Protein AF-A0A383EWC7-F1 (afdb_monomer_lite)

Structure (mmCIF, N/CA/C/O backbone):
data_AF-A0A383EWC7-F1
#
_entry.id   AF-A0A383EWC7-F1
#
loop_
_atom_site.group_PDB
_atom_site.id
_atom_site.type_symbol
_atom_site.label_atom_id
_atom_site.label_alt_id
_atom_site.label_comp_id
_atom_site.label_asym_id
_atom_site.label_entity_id
_atom_site.label_seq_id
_atom_site.pdbx_PDB_ins_code
_atom_site.Cartn_x
_atom_site.Cartn_y
_atom_site.Cartn_z
_atom_site.occupancy
_atom_site.B_iso_or_equiv
_atom_site.auth_seq_id
_atom_site.auth_comp_id
_atom_site.auth_asym_id
_atom_site.auth_atom_id
_atom_site.pdbx_PDB_model_num
ATOM 1 N N . LYS A 1 1 ? 20.980 33.592 -21.591 1.00 42.06 1 LYS A N 1
ATOM 2 C CA . LYS A 1 1 ? 19.675 32.889 -21.582 1.00 42.06 1 LYS A CA 1
ATOM 3 C C . LYS A 1 1 ? 19.870 31.624 -20.776 1.00 42.06 1 LYS A C 1
ATOM 5 O O . LYS A 1 1 ? 20.529 30.709 -21.247 1.00 42.06 1 LYS A O 1
ATOM 10 N N . GLU A 1 2 ? 19.450 31.691 -19.523 1.00 44.06 2 GLU A N 1
ATOM 11 C CA . GLU A 1 2 ? 19.664 30.671 -18.504 1.00 44.06 2 GLU A CA 1
ATOM 12 C C . GLU A 1 2 ? 18.872 29.415 -18.867 1.00 44.06 2 GLU A C 1
ATOM 14 O O . GLU A 1 2 ? 17.696 29.482 -19.223 1.00 44.06 2 GLU A O 1
ATOM 19 N N . ASP A 1 3 ? 19.556 28.276 -18.866 1.00 44.53 3 ASP A N 1
ATOM 20 C CA . ASP A 1 3 ? 19.000 26.979 -19.234 1.00 44.53 3 ASP A CA 1
ATOM 21 C C . ASP A 1 3 ? 18.196 26.423 -18.051 1.00 44.53 3 ASP A C 1
ATOM 23 O O . ASP A 1 3 ? 18.622 25.505 -17.343 1.00 44.53 3 ASP A O 1
ATOM 27 N N . TYR A 1 4 ? 17.034 27.039 -17.804 1.00 45.56 4 TYR A N 1
ATOM 28 C CA . TYR A 1 4 ? 16.118 26.659 -16.729 1.00 45.56 4 TYR A CA 1
ATOM 29 C C . TYR A 1 4 ? 15.775 25.158 -16.800 1.00 45.56 4 TYR A C 1
ATOM 31 O O . TYR A 1 4 ? 15.689 24.488 -15.782 1.00 45.56 4 TYR A O 1
ATOM 39 N N . GLY A 1 5 ? 15.701 24.545 -17.984 1.00 47.44 5 GLY A N 1
ATOM 40 C CA . GLY A 1 5 ? 15.377 23.116 -18.101 1.00 47.44 5 GLY A CA 1
ATOM 41 C C . GLY A 1 5 ? 16.399 22.161 -17.464 1.00 47.44 5 GLY A C 1
ATOM 42 O O . GLY A 1 5 ? 16.034 21.048 -17.078 1.00 47.44 5 GLY A O 1
ATOM 43 N N . ARG A 1 6 ? 17.668 22.572 -17.344 1.00 42.44 6 ARG A N 1
ATOM 44 C CA . ARG A 1 6 ? 18.754 21.719 -16.836 1.00 42.44 6 ARG A CA 1
ATOM 45 C C . ARG A 1 6 ? 18.841 21.739 -15.309 1.00 42.44 6 ARG A C 1
ATOM 47 O O . ARG A 1 6 ? 18.996 20.685 -14.703 1.00 42.44 6 ARG A O 1
ATOM 54 N N . PHE A 1 7 ? 18.657 22.911 -14.701 1.00 40.09 7 PHE A N 1
ATOM 55 C CA . PHE A 1 7 ? 18.656 23.078 -13.243 1.00 40.09 7 PHE A CA 1
ATOM 56 C C . PHE A 1 7 ? 17.409 22.480 -12.585 1.00 40.09 7 PHE A C 1
ATOM 58 O O . PHE A 1 7 ? 17.534 21.779 -11.588 1.00 40.09 7 PHE A O 1
ATOM 65 N N . TRP A 1 8 ? 16.231 22.627 -13.202 1.00 37.50 8 TRP A N 1
ATOM 66 C CA . TRP A 1 8 ? 15.002 22.021 -12.680 1.00 37.50 8 TRP A CA 1
ATOM 67 C C . TRP A 1 8 ? 15.051 20.490 -12.715 1.00 37.50 8 TRP A C 1
ATOM 69 O O . TRP A 1 8 ? 14.611 19.847 -11.771 1.00 37.50 8 TRP A O 1
ATOM 79 N N . ARG A 1 9 ? 15.633 19.875 -13.758 1.00 44.56 9 ARG A N 1
ATOM 80 C CA . ARG A 1 9 ? 15.856 18.416 -13.756 1.00 44.56 9 ARG A CA 1
ATOM 81 C C . ARG A 1 9 ? 16.777 17.990 -12.624 1.00 44.56 9 ARG A C 1
ATOM 83 O O . ARG A 1 9 ? 16.523 16.957 -12.022 1.00 44.56 9 ARG A O 1
ATOM 90 N N . GLN A 1 10 ? 17.826 18.761 -12.349 1.00 42.12 10 GLN A N 1
ATOM 91 C CA . GLN A 1 10 ? 18.752 18.439 -11.273 1.00 42.12 10 GLN A CA 1
ATOM 92 C C . GLN A 1 10 ? 18.051 18.536 -9.910 1.00 42.12 10 GLN A C 1
ATOM 94 O O . GLN A 1 10 ? 18.091 17.553 -9.184 1.00 42.12 10 GLN A O 1
ATOM 99 N N . ASP A 1 11 ? 17.326 19.624 -9.625 1.00 43.34 11 ASP A N 1
ATOM 100 C CA . ASP A 1 11 ? 16.622 19.855 -8.348 1.00 43.34 11 ASP A CA 1
ATOM 101 C C . ASP A 1 11 ? 15.441 18.894 -8.102 1.00 43.34 11 ASP A C 1
ATOM 103 O O . ASP A 1 11 ? 15.177 18.490 -6.966 1.00 43.34 11 ASP A O 1
ATOM 107 N N . LEU A 1 12 ? 14.752 18.460 -9.163 1.00 45.25 12 LEU A N 1
ATOM 108 C CA . LEU A 1 12 ? 13.717 17.420 -9.073 1.00 45.25 12 LEU A CA 1
ATOM 109 C C . LEU A 1 12 ? 14.323 16.029 -8.809 1.00 45.25 12 LEU A C 1
ATOM 111 O O . LEU A 1 12 ? 13.687 15.201 -8.172 1.00 45.25 12 LEU A O 1
ATOM 115 N N . ILE A 1 13 ? 15.547 15.763 -9.278 1.00 47.12 13 ILE A N 1
ATOM 116 C CA . ILE A 1 13 ? 16.245 14.478 -9.086 1.00 47.12 13 ILE A CA 1
ATOM 117 C C . ILE A 1 13 ? 16.995 14.430 -7.740 1.00 47.12 13 ILE A C 1
ATOM 119 O O . ILE A 1 13 ? 17.172 13.348 -7.183 1.00 47.12 13 ILE A O 1
ATOM 123 N N . THR A 1 14 ? 17.454 15.570 -7.210 1.00 44.12 14 THR A N 1
ATOM 124 C CA . THR A 1 14 ? 18.235 15.651 -5.958 1.00 44.12 14 THR A CA 1
ATOM 125 C C . THR A 1 14 ? 17.409 15.954 -4.714 1.00 44.12 14 THR A C 1
ATOM 127 O O . THR A 1 14 ? 17.894 15.708 -3.607 1.00 44.12 14 THR A O 1
ATOM 130 N N . SER A 1 15 ? 16.180 16.461 -4.848 1.00 43.50 15 SER A N 1
ATOM 131 C CA . SER A 1 15 ? 15.289 16.602 -3.700 1.00 43.50 15 SER A CA 1
ATOM 132 C C . SER A 1 15 ? 14.725 15.237 -3.313 1.00 43.50 15 SER A C 1
ATOM 134 O O . SER A 1 15 ? 14.141 14.513 -4.114 1.00 43.50 15 SER A O 1
ATOM 136 N N . SER A 1 16 ? 14.816 14.913 -2.030 1.00 46.31 16 SER A N 1
ATOM 137 C CA . SER A 1 16 ? 14.090 13.824 -1.365 1.00 46.31 16 SER A CA 1
ATOM 138 C C . SER A 1 16 ? 12.555 13.897 -1.507 1.00 46.31 16 SER A C 1
ATOM 140 O O . SER A 1 16 ? 11.860 13.141 -0.840 1.00 46.31 16 SER A O 1
ATOM 142 N N . LEU A 1 17 ? 12.034 14.831 -2.316 1.00 42.72 17 LEU A N 1
ATOM 143 C CA . LEU A 1 17 ? 10.630 14.971 -2.692 1.00 42.72 17 LEU A CA 1
ATOM 144 C C . LEU A 1 17 ? 10.218 14.016 -3.824 1.00 42.72 17 LEU A C 1
ATOM 146 O O . LEU A 1 17 ? 9.035 13.736 -3.932 1.00 42.72 17 LEU A O 1
ATOM 150 N N . PHE A 1 18 ? 11.156 13.527 -4.648 1.00 44.22 18 PHE A N 1
ATOM 151 C CA . PHE A 1 18 ? 10.901 12.467 -5.629 1.00 44.22 18 PHE A CA 1
ATOM 152 C C . PHE A 1 18 ? 11.638 11.206 -5.197 1.00 44.22 18 PHE A C 1
ATOM 154 O O . PHE A 1 18 ? 12.800 10.986 -5.554 1.00 44.22 18 PHE A O 1
ATOM 161 N N . ALA A 1 19 ? 10.964 10.355 -4.430 1.00 56.09 19 ALA A N 1
ATOM 162 C CA . ALA A 1 19 ? 11.444 9.019 -4.121 1.00 56.09 19 ALA A CA 1
ATOM 163 C C . ALA A 1 19 ? 11.420 8.154 -5.399 1.00 56.09 19 ALA A C 1
ATOM 165 O O . ALA A 1 19 ? 10.607 7.272 -5.523 1.00 56.09 19 ALA A O 1
ATOM 166 N N . ILE A 1 20 ? 12.298 8.388 -6.384 1.00 74.62 20 ILE A N 1
ATOM 167 C CA . ILE A 1 20 ? 12.343 7.708 -7.700 1.00 74.62 20 ILE A CA 1
ATOM 168 C C . ILE A 1 20 ? 11.021 7.849 -8.504 1.00 74.62 20 ILE A C 1
ATOM 170 O O . ILE A 1 20 ? 10.018 7.237 -8.157 1.00 74.62 20 ILE A O 1
ATOM 174 N N . PRO A 1 21 ? 11.001 8.529 -9.671 1.00 84.81 21 PRO A N 1
ATOM 175 C CA . PRO A 1 21 ? 9.781 8.732 -10.473 1.00 84.81 21 PRO A CA 1
ATOM 176 C C . PRO A 1 21 ? 8.954 7.472 -10.778 1.00 84.81 21 PRO A C 1
ATOM 178 O O . PRO A 1 21 ? 7.7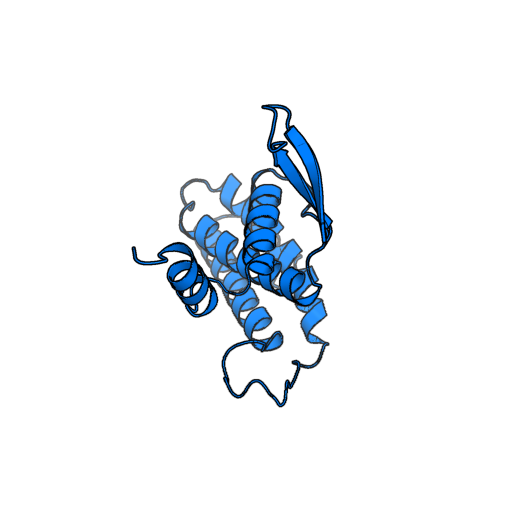40 7.548 -10.920 1.00 84.81 21 PRO A O 1
ATOM 181 N N . GLU A 1 22 ? 9.586 6.300 -10.880 1.00 86.56 22 GLU A N 1
ATOM 182 C CA . GLU A 1 22 ? 8.868 5.032 -11.036 1.00 86.56 22 GLU A CA 1
ATOM 183 C C . GLU A 1 22 ? 8.034 4.643 -9.800 1.00 86.56 22 GLU A C 1
ATOM 185 O O . GLU A 1 22 ? 6.958 4.083 -9.986 1.00 86.56 22 GLU A O 1
ATOM 190 N N . GLN A 1 23 ? 8.490 4.929 -8.571 1.00 89.00 23 GLN A N 1
ATOM 191 C CA . GLN A 1 23 ? 7.732 4.637 -7.341 1.00 89.00 23 GLN A CA 1
ATOM 192 C C . GLN A 1 23 ? 6.492 5.521 -7.265 1.00 89.00 23 GLN A C 1
ATOM 194 O O . GLN A 1 23 ? 5.400 4.997 -7.092 1.00 89.00 23 GLN A O 1
ATOM 199 N N . GLU A 1 24 ? 6.647 6.824 -7.510 1.00 89.00 24 GLU A N 1
ATOM 200 C CA . GLU A 1 24 ? 5.548 7.803 -7.531 1.00 89.00 24 GLU A CA 1
ATOM 201 C C . GLU A 1 24 ? 4.463 7.424 -8.553 1.00 89.00 24 GLU A C 1
ATOM 203 O O . GLU A 1 24 ? 3.260 7.509 -8.290 1.00 89.00 24 GLU A O 1
ATOM 208 N N . ILE A 1 25 ? 4.878 6.954 -9.739 1.00 90.81 25 ILE A N 1
ATOM 209 C CA . ILE A 1 25 ? 3.945 6.449 -10.753 1.00 90.81 25 ILE A CA 1
ATOM 210 C C . ILE A 1 25 ? 3.217 5.208 -10.225 1.00 90.81 25 ILE A C 1
ATOM 212 O O . ILE A 1 25 ? 2.001 5.105 -10.382 1.00 90.81 25 ILE A O 1
ATOM 216 N N . VAL A 1 26 ? 3.927 4.263 -9.606 1.00 93.62 26 VAL A N 1
ATOM 217 C CA . VAL A 1 26 ? 3.307 3.051 -9.050 1.00 93.62 26 VAL A CA 1
ATOM 218 C C . VAL A 1 26 ? 2.320 3.399 -7.941 1.00 93.62 26 VAL A C 1
ATOM 220 O O . VAL A 1 26 ? 1.186 2.929 -8.003 1.00 93.62 26 VAL A O 1
ATOM 223 N N . GLU A 1 27 ? 2.712 4.242 -6.986 1.00 94.25 27 GLU A N 1
ATOM 224 C CA . GLU A 1 27 ? 1.857 4.721 -5.898 1.00 94.25 27 GLU A CA 1
ATOM 225 C C . GLU A 1 27 ? 0.574 5.335 -6.454 1.00 94.25 27 GLU A C 1
ATOM 227 O O . GLU A 1 27 ? -0.524 4.888 -6.127 1.00 94.25 27 GLU A O 1
ATOM 232 N N . THR A 1 28 ? 0.707 6.302 -7.365 1.00 93.25 28 THR A N 1
ATOM 233 C CA . THR A 1 28 ? -0.433 7.028 -7.938 1.00 93.25 28 THR A CA 1
ATOM 234 C C . THR A 1 28 ? -1.416 6.081 -8.629 1.00 93.25 28 THR A C 1
ATOM 236 O O . THR A 1 28 ? -2.634 6.181 -8.450 1.00 93.25 28 THR A O 1
ATOM 239 N N . PHE A 1 29 ? -0.908 5.151 -9.440 1.00 93.94 29 PHE A N 1
ATOM 240 C CA . PHE A 1 29 ? -1.756 4.223 -10.182 1.00 93.94 29 PHE A CA 1
ATOM 241 C C . PHE A 1 29 ? -2.373 3.143 -9.286 1.00 93.94 29 PHE A C 1
ATOM 243 O O . PHE A 1 29 ? -3.534 2.787 -9.497 1.00 93.94 29 PHE A O 1
ATOM 250 N N . ALA A 1 30 ? -1.640 2.644 -8.289 1.00 95.38 30 ALA A N 1
ATOM 251 C CA . ALA A 1 30 ? -2.162 1.703 -7.301 1.00 95.38 30 ALA A CA 1
ATOM 252 C C . ALA A 1 30 ? -3.260 2.351 -6.450 1.00 95.38 30 ALA A C 1
ATOM 254 O O . ALA A 1 30 ? -4.346 1.787 -6.311 1.00 95.38 30 ALA A O 1
ATOM 255 N N . LEU A 1 31 ? -3.025 3.577 -5.978 1.00 95.88 31 LEU A N 1
ATOM 256 C CA . LEU A 1 31 ? -3.998 4.350 -5.221 1.00 95.88 31 LEU A CA 1
ATOM 257 C C . LEU A 1 31 ? -5.282 4.560 -6.025 1.00 95.88 31 LEU A C 1
ATOM 259 O O . LEU A 1 31 ? -6.382 4.294 -5.541 1.00 95.88 31 LEU A O 1
ATOM 263 N N . PHE A 1 32 ? -5.150 4.993 -7.280 1.00 94.50 32 PHE A N 1
ATOM 264 C CA . PHE A 1 32 ? -6.301 5.184 -8.156 1.00 94.50 32 PHE A CA 1
ATOM 265 C C . PHE A 1 32 ? -7.066 3.880 -8.398 1.00 94.50 32 PHE A C 1
ATOM 267 O O . PHE A 1 32 ? -8.297 3.893 -8.385 1.00 94.50 32 PHE A O 1
ATOM 274 N N . ALA A 1 33 ? -6.359 2.762 -8.594 1.00 94.00 33 ALA A N 1
ATOM 275 C CA . ALA A 1 33 ? -6.974 1.451 -8.775 1.00 94.00 33 ALA A CA 1
ATOM 276 C C . ALA A 1 33 ? -7.797 1.036 -7.546 1.00 94.00 33 ALA A C 1
ATOM 278 O O . ALA A 1 33 ? -8.968 0.683 -7.688 1.00 94.00 33 ALA A O 1
ATOM 279 N N . ILE A 1 34 ? -7.239 1.192 -6.344 1.00 94.38 34 ILE A N 1
ATOM 280 C CA . ILE A 1 34 ? -7.913 0.867 -5.079 1.00 94.38 34 ILE A CA 1
ATOM 281 C C . ILE A 1 34 ? -9.141 1.756 -4.860 1.00 94.38 34 ILE A C 1
ATOM 283 O O . ILE A 1 34 ? -10.227 1.251 -4.577 1.00 94.38 34 ILE A O 1
ATOM 287 N N . LEU A 1 35 ? -9.014 3.072 -5.069 1.00 92.12 35 LEU A N 1
ATOM 288 C CA . LEU A 1 35 ? -10.140 4.010 -4.961 1.00 92.12 35 LEU A CA 1
ATOM 289 C C . LEU A 1 35 ? -11.263 3.697 -5.963 1.00 92.12 35 LEU A C 1
ATOM 291 O O . LEU A 1 35 ? -12.435 3.959 -5.692 1.00 92.12 35 LEU A O 1
ATOM 295 N N . LYS A 1 36 ? -10.909 3.140 -7.125 1.00 92.25 36 LYS A N 1
ATOM 296 C CA . LYS A 1 36 ? -11.838 2.705 -8.177 1.00 92.25 36 LYS A CA 1
ATOM 297 C C . LYS A 1 36 ? -12.334 1.270 -8.001 1.00 92.25 36 LYS A C 1
ATOM 299 O O . LYS A 1 36 ? -13.197 0.868 -8.775 1.00 92.25 36 LYS A O 1
ATOM 304 N N . GLN A 1 37 ? -11.815 0.529 -7.020 1.00 89.06 37 GLN A N 1
ATOM 305 C CA . GLN A 1 37 ? -12.111 -0.889 -6.787 1.00 89.06 37 GLN A CA 1
ATOM 306 C C . GLN A 1 37 ? -11.812 -1.759 -8.014 1.00 89.06 37 GLN A C 1
ATOM 308 O O . GLN A 1 37 ? -12.580 -2.647 -8.381 1.00 89.06 37 GLN A O 1
ATOM 313 N N . VAL A 1 38 ? -10.696 -1.466 -8.678 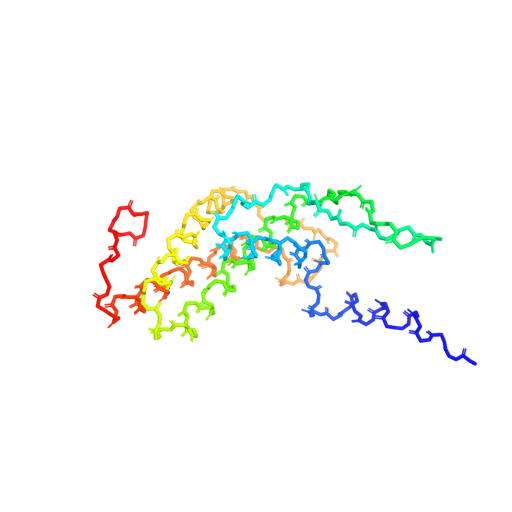1.00 91.75 38 VAL A N 1
ATOM 314 C CA . VAL A 1 38 ? -10.170 -2.263 -9.788 1.00 91.75 38 VAL A CA 1
ATOM 315 C C . VAL A 1 38 ? -8.825 -2.861 -9.402 1.00 91.75 38 VAL A C 1
ATOM 317 O O . VAL A 1 38 ? -8.203 -2.453 -8.424 1.00 91.75 38 VAL A O 1
ATOM 320 N N . GLU A 1 39 ? -8.372 -3.834 -10.185 1.00 89.69 39 GLU A N 1
ATOM 321 C CA . GLU A 1 39 ? -7.106 -4.518 -9.945 1.00 89.69 39 GLU A CA 1
ATOM 322 C C . GLU A 1 39 ? -5.922 -3.537 -9.936 1.00 89.69 39 GLU A C 1
ATOM 324 O O . GLU A 1 39 ? -5.773 -2.702 -10.837 1.00 89.69 39 GLU A O 1
ATOM 329 N N . VAL A 1 40 ? -5.073 -3.650 -8.910 1.00 90.94 40 VAL A N 1
ATOM 330 C CA . VAL A 1 40 ? -3.817 -2.900 -8.822 1.00 90.94 40 VAL A CA 1
ATOM 331 C C . VAL A 1 40 ? -2.928 -3.314 -9.997 1.00 90.94 40 VAL A C 1
ATOM 333 O O . VAL A 1 40 ? -2.705 -4.507 -10.209 1.00 90.94 40 VAL A O 1
ATOM 336 N N . PRO A 1 41 ? -2.405 -2.361 -10.787 1.00 87.50 41 PRO A N 1
ATOM 337 C CA . PRO A 1 41 ? -1.632 -2.700 -11.968 1.00 87.50 41 PRO A CA 1
ATOM 338 C C . PRO A 1 41 ? -0.364 -3.462 -11.595 1.00 87.50 41 PRO A C 1
ATOM 340 O O . PRO A 1 41 ? 0.277 -3.202 -10.577 1.00 87.50 41 PRO A O 1
ATOM 343 N N . THR A 1 42 ? 0.034 -4.375 -12.477 1.00 92.12 42 THR A N 1
ATOM 344 C CA . THR A 1 42 ? 1.342 -5.032 -12.402 1.00 92.12 42 THR A CA 1
ATOM 345 C C . THR A 1 42 ? 2.469 -4.033 -12.707 1.00 92.12 42 THR A C 1
ATOM 347 O O . THR A 1 42 ? 2.246 -2.851 -12.968 1.00 92.12 42 THR A O 1
ATOM 350 N N . ARG A 1 43 ? 3.715 -4.513 -12.777 1.00 91.88 43 ARG A N 1
ATOM 351 C CA . ARG A 1 43 ? 4.880 -3.708 -13.190 1.00 91.88 43 ARG A CA 1
ATOM 352 C C . ARG A 1 43 ? 4.787 -3.095 -14.595 1.00 91.88 43 ARG A C 1
ATOM 354 O O . ARG A 1 43 ? 5.680 -2.340 -14.974 1.00 91.88 43 ARG A O 1
ATOM 361 N N . ILE A 1 44 ? 3.783 -3.460 -15.390 1.00 91.62 44 ILE A N 1
ATOM 362 C CA . ILE A 1 44 ? 3.519 -2.887 -16.710 1.00 91.62 44 ILE A CA 1
ATOM 363 C C . ILE A 1 44 ? 2.319 -1.949 -16.579 1.00 91.62 44 ILE A C 1
ATOM 365 O O . ILE A 1 44 ? 1.171 -2.387 -16.568 1.00 91.62 44 ILE A O 1
ATOM 369 N N . ILE A 1 45 ? 2.595 -0.652 -16.487 1.00 86.25 45 ILE A N 1
ATOM 370 C CA . ILE A 1 45 ? 1.583 0.372 -16.231 1.00 86.25 45 ILE A CA 1
ATOM 371 C C . ILE A 1 45 ? 1.070 0.921 -17.566 1.00 86.25 45 ILE A C 1
ATOM 373 O O . ILE A 1 45 ? 1.866 1.450 -18.351 1.00 86.25 45 ILE A O 1
ATOM 377 N N . PRO A 1 46 ? -0.237 0.812 -17.862 1.00 82.69 46 PRO A N 1
ATOM 378 C CA . PRO A 1 46 ? -0.804 1.350 -19.087 1.00 82.69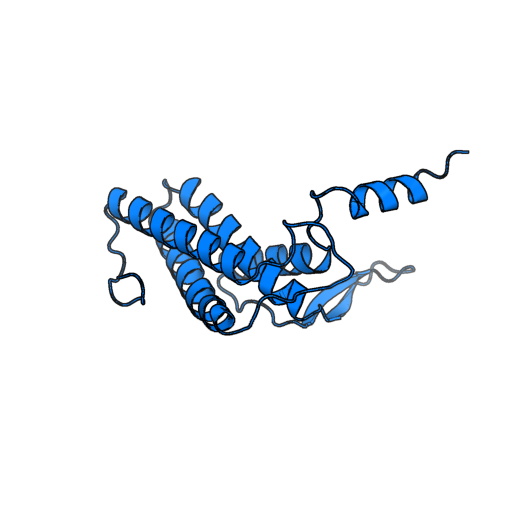 46 PRO A CA 1
ATOM 379 C C . PRO A 1 46 ? -0.933 2.873 -19.000 1.00 82.69 46 PRO A C 1
ATOM 381 O O . PRO A 1 46 ? -1.510 3.416 -18.061 1.00 82.69 46 PRO A O 1
ATOM 384 N N . PHE A 1 47 ? -0.465 3.572 -20.030 1.00 79.31 47 PHE A N 1
ATOM 385 C CA . PHE A 1 47 ? -0.627 5.014 -20.168 1.00 79.31 47 PHE A CA 1
ATOM 386 C C . PHE A 1 47 ? -1.087 5.394 -21.578 1.00 79.31 47 PHE A C 1
ATOM 388 O O . PHE A 1 47 ? -1.111 4.588 -22.513 1.00 79.31 47 PHE A O 1
ATOM 395 N N . ARG A 1 48 ? -1.503 6.651 -21.736 1.00 78.81 48 ARG A N 1
ATOM 396 C CA . ARG A 1 48 ? -1.848 7.228 -23.036 1.00 78.81 48 ARG A CA 1
ATOM 397 C C . ARG A 1 48 ? -0.880 8.354 -23.348 1.00 78.81 48 ARG A C 1
ATOM 399 O O . ARG A 1 48 ? -0.856 9.342 -22.622 1.00 78.81 48 ARG A O 1
ATOM 406 N N . ILE A 1 49 ? -0.128 8.213 -24.433 1.00 78.00 49 ILE A N 1
ATOM 407 C CA . ILE A 1 49 ? 0.733 9.279 -24.950 1.00 78.00 49 ILE A CA 1
ATOM 408 C C . ILE A 1 49 ? 0.035 10.014 -26.076 1.00 78.00 49 ILE A C 1
ATOM 410 O O . ILE A 1 49 ? -0.666 9.417 -26.896 1.00 78.00 49 ILE A O 1
ATOM 414 N N . LYS A 1 50 ? 0.223 11.329 -26.092 1.00 75.19 50 LYS A N 1
ATOM 415 C CA . LYS A 1 50 ? -0.129 12.156 -27.235 1.00 75.19 50 LYS A CA 1
ATOM 416 C C . LYS A 1 50 ? 0.955 11.964 -28.295 1.00 75.19 50 LYS A C 1
ATOM 418 O O . LYS A 1 50 ? 2.137 11.978 -27.961 1.00 75.19 50 LYS A O 1
ATOM 423 N N . ASP A 1 51 ? 0.544 11.772 -29.539 1.00 69.81 51 ASP A N 1
ATOM 424 C CA . ASP A 1 51 ? 1.464 11.880 -30.667 1.00 69.81 51 ASP A CA 1
ATOM 425 C C . ASP A 1 51 ? 1.992 13.326 -30.758 1.00 69.81 51 ASP A C 1
ATOM 427 O O . ASP A 1 51 ? 1.232 14.266 -30.511 1.00 69.81 51 ASP A O 1
ATOM 431 N N . SER A 1 52 ? 3.271 13.531 -31.080 1.00 69.56 52 SER A N 1
ATOM 432 C CA . SER A 1 52 ? 3.853 14.880 -31.180 1.00 69.56 52 SER A CA 1
ATOM 433 C C . SER A 1 52 ? 3.089 15.750 -32.176 1.00 69.56 52 SER A C 1
ATOM 435 O O . SER A 1 52 ? 2.868 16.933 -31.917 1.00 69.56 52 SER A O 1
ATOM 437 N N . ASP A 1 53 ? 2.594 15.126 -33.246 1.00 77.06 53 ASP A N 1
ATOM 438 C CA . ASP A 1 53 ? 2.015 15.812 -34.401 1.00 77.06 53 ASP A CA 1
ATOM 439 C C . ASP A 1 53 ? 0.486 15.671 -34.493 1.00 77.06 53 ASP A C 1
ATOM 441 O O . ASP A 1 53 ? -0.130 16.117 -35.461 1.00 77.06 53 ASP A O 1
ATOM 445 N N . SER A 1 54 ? -0.176 15.063 -33.496 1.00 71.88 54 SER A N 1
ATOM 446 C CA . SER A 1 54 ? -1.641 14.930 -33.508 1.00 71.88 54 SER A CA 1
ATOM 447 C C . SER A 1 54 ? -2.286 14.955 -32.120 1.00 71.88 54 SER A C 1
ATOM 449 O O . SER A 1 54 ? -1.669 14.683 -31.094 1.00 71.88 54 SER A O 1
ATOM 451 N N . TYR A 1 55 ? -3.587 15.249 -32.069 1.00 65.94 55 TYR A N 1
ATOM 452 C CA . TYR A 1 55 ? -4.391 15.125 -30.844 1.00 65.94 55 TYR A CA 1
ATOM 453 C C . TYR A 1 55 ? -4.830 13.678 -30.551 1.00 65.94 55 TYR A C 1
ATOM 455 O O . TYR A 1 55 ? -5.559 13.436 -29.584 1.00 65.94 55 TYR A O 1
ATOM 463 N N . VAL A 1 56 ? -4.379 12.703 -31.349 1.00 72.94 56 VAL A N 1
ATOM 464 C CA . VAL A 1 56 ? -4.700 11.287 -31.160 1.00 72.94 56 VAL A CA 1
ATOM 465 C C . VAL A 1 56 ? -3.863 10.723 -30.012 1.00 72.94 56 VAL A C 1
ATOM 467 O O . VAL A 1 56 ? -2.633 10.781 -30.014 1.00 72.94 56 VAL A O 1
ATOM 470 N N . LYS A 1 57 ? -4.541 10.158 -29.009 1.00 77.19 57 LYS A N 1
ATOM 471 C CA . LYS A 1 57 ? -3.901 9.484 -27.874 1.00 77.19 57 LYS A CA 1
ATOM 472 C C . LYS A 1 57 ? -3.638 8.019 -28.223 1.00 77.19 57 LYS A C 1
ATOM 474 O O . LYS A 1 57 ? -4.587 7.260 -28.420 1.00 77.19 57 LYS A O 1
ATOM 479 N N . LYS A 1 58 ? -2.373 7.603 -28.244 1.00 79.06 58 LYS A N 1
ATOM 480 C CA . LYS A 1 58 ? -1.965 6.205 -28.450 1.00 79.06 58 LYS A CA 1
ATOM 481 C C . LYS A 1 58 ? -1.812 5.492 -27.106 1.00 79.06 58 LYS A C 1
ATOM 483 O O . LYS A 1 58 ? -1.323 6.075 -26.137 1.00 79.06 58 LYS A O 1
ATOM 488 N N . LYS A 1 59 ? -2.259 4.233 -27.038 1.00 81.50 59 LYS A N 1
ATOM 489 C CA . LYS A 1 59 ? -1.992 3.358 -25.887 1.00 81.50 59 LYS A CA 1
ATOM 490 C C . LYS A 1 59 ? -0.502 3.029 -25.862 1.00 81.50 59 LYS A C 1
ATOM 492 O O . LYS A 1 59 ? 0.063 2.687 -26.896 1.00 81.50 59 LYS A O 1
ATOM 497 N N . ALA A 1 60 ? 0.098 3.111 -24.688 1.00 83.00 60 ALA A N 1
ATOM 498 C CA . ALA A 1 60 ? 1.480 2.738 -24.446 1.00 83.00 60 ALA A CA 1
ATOM 499 C C . ALA A 1 60 ? 1.621 2.189 -23.018 1.00 83.00 60 ALA A C 1
ATOM 501 O O . ALA A 1 60 ? 0.657 2.180 -22.249 1.00 83.00 60 ALA A O 1
ATOM 502 N N . THR A 1 61 ? 2.797 1.667 -22.687 1.00 86.19 61 THR A N 1
ATOM 503 C CA . THR A 1 61 ? 3.038 0.965 -21.421 1.00 86.19 61 THR A CA 1
ATOM 504 C C . THR A 1 61 ? 4.395 1.320 -20.839 1.00 86.19 61 THR A C 1
ATOM 506 O O . THR A 1 61 ? 5.373 1.395 -21.585 1.00 86.19 61 THR A O 1
ATOM 509 N N . LEU A 1 62 ? 4.467 1.493 -19.517 1.00 84.94 62 LEU A N 1
ATOM 510 C CA . LEU A 1 62 ? 5.712 1.721 -18.782 1.00 84.94 62 LEU A CA 1
ATOM 511 C C . LEU A 1 62 ? 6.032 0.451 -18.015 1.00 84.94 62 LEU A C 1
ATOM 513 O O . LEU A 1 62 ? 5.242 0.038 -17.171 1.00 84.94 62 LEU A O 1
ATOM 517 N N . LYS A 1 63 ? 7.183 -0.160 -18.282 1.00 90.38 63 LYS A N 1
ATOM 518 C CA . LYS A 1 63 ? 7.679 -1.247 -17.441 1.00 90.38 63 LYS A CA 1
ATOM 519 C C . LYS A 1 63 ? 8.573 -0.658 -16.357 1.00 90.38 63 LYS A C 1
ATOM 521 O O . LYS A 1 63 ? 9.705 -0.295 -16.653 1.00 90.38 63 LYS A O 1
ATOM 526 N N . VAL A 1 64 ? 8.078 -0.601 -15.126 1.00 87.12 64 VAL A N 1
ATOM 527 C CA . VAL A 1 64 ? 8.852 -0.111 -13.976 1.00 87.12 64 VAL A CA 1
ATOM 528 C C . VAL A 1 64 ? 9.792 -1.189 -13.431 1.00 87.12 64 VAL A C 1
ATOM 530 O O . VAL A 1 64 ? 9.582 -2.404 -13.617 1.00 87.12 64 VAL A O 1
ATOM 533 N N . SER A 1 65 ? 10.851 -0.767 -12.744 1.00 86.19 65 SER A N 1
ATOM 534 C CA . SER A 1 65 ? 11.743 -1.658 -12.004 1.00 86.19 65 SER A CA 1
ATOM 535 C C . SER A 1 65 ? 11.000 -2.379 -10.870 1.00 86.19 65 SER A C 1
ATOM 537 O O . SER A 1 65 ? 9.962 -1.935 -10.384 1.00 86.19 65 SER A O 1
ATOM 539 N N . GLY A 1 66 ? 11.500 -3.554 -10.474 1.00 85.06 66 GLY A N 1
ATOM 540 C CA . GLY A 1 66 ? 10.858 -4.346 -9.417 1.00 85.06 66 GLY A CA 1
ATOM 541 C C . GLY A 1 66 ? 10.957 -3.664 -8.058 1.00 85.06 66 GLY A C 1
ATOM 542 O O . GLY A 1 66 ? 9.993 -3.653 -7.307 1.00 85.06 66 GLY A O 1
ATOM 543 N N . GLU A 1 67 ? 12.102 -3.041 -7.791 1.00 83.50 67 GLU A N 1
ATOM 544 C CA . GLU A 1 67 ? 12.330 -2.254 -6.584 1.00 83.50 67 GLU A CA 1
ATOM 545 C C . GLU A 1 67 ? 11.357 -1.075 -6.507 1.00 83.50 67 GLU A C 1
ATOM 547 O O . GLU A 1 67 ? 10.637 -0.950 -5.519 1.00 83.50 67 GLU A O 1
ATOM 552 N N . ALA A 1 68 ? 11.251 -0.273 -7.574 1.00 85.75 68 ALA A N 1
ATOM 553 C CA . ALA A 1 68 ? 10.326 0.852 -7.582 1.00 85.75 68 ALA A CA 1
ATOM 554 C C . ALA A 1 68 ? 8.860 0.419 -7.443 1.00 85.75 68 ALA A C 1
ATOM 556 O O . ALA A 1 68 ? 8.077 1.092 -6.783 1.00 85.75 68 ALA A O 1
ATOM 557 N N . TYR A 1 69 ? 8.498 -0.730 -8.016 1.00 91.06 69 TYR A N 1
ATOM 558 C CA . TYR A 1 69 ? 7.163 -1.289 -7.853 1.00 91.06 69 TYR A CA 1
ATOM 559 C C . TYR A 1 69 ? 6.837 -1.601 -6.390 1.00 91.06 69 TYR A C 1
ATOM 561 O O . TYR A 1 69 ? 5.823 -1.146 -5.877 1.00 91.06 69 TYR A O 1
ATOM 569 N N . ILE A 1 70 ? 7.715 -2.322 -5.689 1.00 90.81 70 ILE A N 1
ATOM 570 C CA . ILE A 1 70 ? 7.475 -2.672 -4.283 1.00 90.81 70 ILE A CA 1
ATOM 571 C C . ILE A 1 70 ? 7.462 -1.428 -3.389 1.00 90.81 70 ILE A C 1
ATOM 573 O O . ILE A 1 70 ? 6.568 -1.290 -2.558 1.00 90.81 70 ILE A O 1
ATOM 577 N N . PHE A 1 71 ? 8.411 -0.504 -3.565 1.00 89.56 71 PHE A N 1
ATOM 578 C CA . PHE A 1 71 ? 8.443 0.714 -2.751 1.00 89.56 71 PHE A CA 1
ATOM 579 C C . PHE A 1 71 ? 7.247 1.637 -3.016 1.00 89.56 71 PHE A C 1
ATOM 581 O O . PHE A 1 71 ? 6.651 2.098 -2.048 1.00 89.56 71 PHE A O 1
ATOM 588 N N . GLY A 1 72 ? 6.817 1.803 -4.271 1.00 92.38 72 GLY A N 1
ATOM 589 C CA . GLY A 1 72 ? 5.616 2.581 -4.593 1.00 92.38 72 GLY A CA 1
ATOM 590 C C . GLY A 1 72 ? 4.325 1.963 -4.041 1.00 92.38 72 GLY A C 1
ATOM 591 O O . GLY A 1 72 ? 3.432 2.680 -3.599 1.00 92.38 72 GLY A O 1
ATOM 592 N N . LEU A 1 73 ? 4.225 0.628 -3.978 1.00 95.38 73 LEU A N 1
ATOM 593 C CA . LEU A 1 73 ? 3.108 -0.033 -3.291 1.00 95.38 73 LEU A CA 1
ATOM 594 C C . LEU A 1 73 ? 3.144 0.192 -1.768 1.00 95.38 73 LEU A C 1
ATOM 596 O O . LEU A 1 73 ? 2.093 0.354 -1.153 1.00 95.38 73 LEU A O 1
ATOM 600 N N . LEU A 1 74 ? 4.333 0.237 -1.156 1.00 93.69 74 LEU A N 1
ATOM 601 C CA . LEU A 1 74 ? 4.485 0.582 0.263 1.00 93.69 74 LEU A CA 1
ATOM 602 C C . LEU A 1 74 ? 4.101 2.046 0.536 1.00 93.69 74 LEU A C 1
ATOM 604 O O . LEU A 1 74 ? 3.437 2.315 1.537 1.00 93.69 74 LEU A O 1
ATOM 608 N N . ASP A 1 75 ? 4.468 2.982 -0.346 1.00 93.25 75 ASP A N 1
ATOM 609 C CA . ASP A 1 75 ? 4.011 4.377 -0.251 1.00 93.25 75 ASP A CA 1
ATOM 610 C C . ASP A 1 75 ? 2.484 4.474 -0.395 1.00 93.25 75 ASP A C 1
ATOM 612 O O . ASP A 1 75 ? 1.832 5.117 0.430 1.00 93.25 75 ASP A O 1
ATOM 616 N N . CYS A 1 76 ? 1.890 3.703 -1.318 1.00 95.69 76 CYS A N 1
ATOM 617 C CA . CYS A 1 76 ? 0.436 3.603 -1.460 1.00 95.69 76 CYS A CA 1
ATOM 618 C C . CYS A 1 76 ? -0.254 3.153 -0.161 1.00 95.69 76 CYS A C 1
ATOM 620 O O . CYS A 1 76 ? -1.290 3.713 0.190 1.00 95.69 76 CYS A O 1
ATOM 622 N N . VAL A 1 77 ? 0.295 2.183 0.585 1.00 95.88 77 VAL A N 1
ATOM 623 C CA . VAL A 1 77 ? -0.255 1.803 1.906 1.00 95.88 77 VAL A CA 1
ATOM 624 C C . VAL A 1 77 ? -0.271 3.005 2.854 1.00 95.88 77 VAL A C 1
ATOM 626 O O . VAL A 1 77 ? -1.264 3.230 3.550 1.00 95.88 77 VAL A O 1
ATOM 629 N N . GLY A 1 78 ? 0.791 3.810 2.854 1.00 93.44 78 GLY A N 1
ATOM 630 C CA . GLY A 1 78 ? 0.856 5.023 3.664 1.00 93.44 78 GLY A CA 1
ATOM 631 C C . GLY A 1 78 ? -0.177 6.073 3.282 1.00 93.44 78 GLY A C 1
ATOM 632 O O . GLY A 1 78 ? -0.805 6.654 4.172 1.00 93.44 78 GLY A O 1
ATOM 633 N N . GLU A 1 79 ? -0.409 6.268 1.988 1.00 95.31 79 GLU A N 1
ATOM 634 C CA . GLU A 1 79 ? -1.416 7.208 1.496 1.00 95.31 79 GLU A CA 1
ATOM 635 C C . GLU A 1 79 ? -2.849 6.742 1.796 1.00 95.31 79 GLU A C 1
ATOM 637 O O . GLU A 1 79 ? -3.683 7.537 2.230 1.00 95.31 79 GLU A O 1
ATOM 642 N N . LEU A 1 80 ? -3.131 5.436 1.709 1.00 96.06 80 LEU A N 1
ATOM 643 C CA . LEU A 1 80 ? -4.417 4.873 2.150 1.00 96.06 80 LEU A CA 1
ATOM 644 C C . LEU A 1 80 ? -4.666 5.138 3.642 1.00 96.06 80 LEU A C 1
ATOM 646 O O . LEU A 1 80 ? -5.788 5.469 4.028 1.00 96.06 80 LEU A O 1
ATOM 650 N N . GLY A 1 81 ? -3.623 5.056 4.476 1.00 94.19 81 GLY A N 1
ATOM 651 C CA . GLY A 1 81 ? -3.698 5.422 5.892 1.00 94.19 81 GLY A CA 1
ATOM 652 C C . GLY A 1 81 ? -4.112 6.882 6.114 1.00 94.19 81 GLY A C 1
ATOM 653 O O . GLY A 1 81 ? -4.962 7.151 6.966 1.00 94.19 81 GLY A O 1
ATOM 654 N N . ARG A 1 82 ? -3.575 7.820 5.318 1.00 94.38 82 ARG A N 1
ATOM 655 C CA . ARG A 1 82 ? -3.986 9.239 5.355 1.00 94.38 82 ARG A CA 1
ATOM 656 C C . ARG A 1 82 ? -5.439 9.413 4.918 1.00 94.38 82 ARG A C 1
ATOM 658 O O . ARG A 1 82 ? -6.215 10.050 5.622 1.00 94.38 82 ARG A O 1
ATOM 665 N N . ILE A 1 83 ? -5.851 8.763 3.831 1.00 94.44 83 ILE A N 1
ATOM 666 C CA . ILE A 1 83 ? -7.236 8.826 3.335 1.00 94.44 83 ILE A CA 1
ATOM 667 C C . ILE A 1 83 ? -8.236 8.303 4.369 1.00 94.44 83 ILE A C 1
ATOM 669 O O . ILE A 1 83 ? -9.291 8.915 4.555 1.00 94.44 83 ILE A O 1
ATOM 673 N N . ILE A 1 84 ? -7.924 7.194 5.048 1.00 94.94 84 ILE A N 1
ATOM 674 C CA . ILE A 1 84 ? -8.756 6.647 6.131 1.00 94.94 84 ILE A CA 1
ATOM 675 C C . ILE A 1 84 ? -8.872 7.662 7.271 1.00 94.94 84 ILE A C 1
ATOM 677 O O . ILE A 1 84 ? -9.977 7.920 7.752 1.00 94.94 84 ILE A O 1
ATOM 681 N N . HIS A 1 85 ? -7.747 8.257 7.674 1.00 93.88 85 HIS A N 1
ATOM 682 C CA . HIS A 1 85 ? -7.720 9.279 8.713 1.00 93.88 85 HIS A CA 1
ATOM 683 C C . HIS A 1 85 ? -8.558 10.512 8.345 1.00 93.88 85 HIS A C 1
ATOM 685 O O . HIS A 1 85 ? -9.303 11.012 9.184 1.00 93.88 85 HIS A O 1
ATOM 691 N N . ASP A 1 86 ? -8.496 10.973 7.101 1.00 94.62 86 ASP A N 1
ATOM 692 C CA . ASP A 1 86 ? -9.168 12.206 6.678 1.00 94.62 86 ASP A CA 1
ATOM 693 C C . ASP A 1 86 ? -10.649 11.989 6.323 1.00 94.62 86 ASP A C 1
ATOM 695 O O . ASP A 1 86 ? -11.434 12.935 6.269 1.00 94.62 86 ASP A O 1
ATOM 699 N N . SER A 1 87 ? -11.067 10.736 6.115 1.00 94.25 87 SER A N 1
ATOM 700 C CA . SER A 1 87 ? -12.418 10.373 5.656 1.00 94.25 87 SER A CA 1
ATOM 701 C C . SER A 1 87 ? -13.307 9.759 6.740 1.00 94.25 87 SER A C 1
ATOM 703 O O . 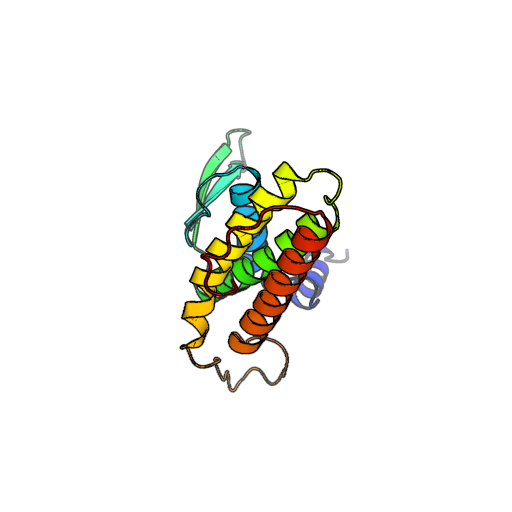SER A 1 87 ? -14.276 9.076 6.410 1.00 94.25 87 SER A O 1
ATOM 705 N N . GLN A 1 88 ? -13.009 9.981 8.024 1.00 89.25 88 GLN A N 1
ATOM 706 C CA . GLN A 1 88 ? -13.705 9.350 9.164 1.00 89.25 88 GLN A CA 1
ATOM 707 C C . GLN A 1 88 ? -15.229 9.557 9.174 1.00 89.25 88 GLN A C 1
ATOM 709 O O . GLN A 1 88 ? -15.963 8.736 9.717 1.00 89.25 88 GLN A O 1
ATOM 714 N N . ASN A 1 89 ? -15.720 10.622 8.535 1.00 91.94 89 ASN A N 1
ATOM 715 C CA . ASN A 1 89 ? -17.146 10.906 8.366 1.00 91.94 89 ASN A CA 1
ATOM 716 C C . ASN A 1 89 ? -17.859 9.990 7.349 1.00 91.94 89 ASN A C 1
ATOM 718 O O . ASN A 1 89 ? -19.079 10.055 7.226 1.00 91.94 89 ASN A O 1
ATOM 722 N N . ARG A 1 90 ? -17.124 9.159 6.599 1.00 92.25 90 ARG A N 1
ATOM 723 C CA . ARG A 1 90 ? -17.643 8.241 5.573 1.00 92.25 90 ARG A CA 1
ATOM 724 C C . ARG A 1 90 ? -17.332 6.798 5.959 1.00 92.25 90 ARG A C 1
ATOM 726 O O . ARG A 1 90 ? -16.479 6.153 5.353 1.00 92.25 90 ARG A O 1
ATOM 733 N N . THR A 1 91 ? -18.022 6.299 6.979 1.00 89.81 91 THR A N 1
ATOM 734 C CA . THR A 1 91 ? -17.730 5.021 7.648 1.00 89.81 91 THR A CA 1
ATOM 735 C C . THR A 1 91 ? -17.628 3.823 6.696 1.00 89.81 91 THR A C 1
ATOM 737 O O . THR A 1 91 ? -16.660 3.071 6.760 1.00 89.81 91 THR A O 1
ATOM 740 N N . GLU A 1 92 ? -18.579 3.651 5.778 1.00 90.38 92 GLU A N 1
ATOM 741 C CA . GLU A 1 92 ? -18.558 2.532 4.821 1.00 90.38 92 GLU A CA 1
ATOM 742 C C . GLU A 1 92 ? -17.356 2.609 3.870 1.00 90.38 92 GLU A C 1
ATOM 744 O O . GLU A 1 92 ? -16.671 1.612 3.641 1.00 90.38 92 GLU A O 1
ATOM 749 N N . PHE A 1 93 ? -17.051 3.816 3.382 1.00 91.94 93 PHE A N 1
ATOM 750 C CA . PHE A 1 93 ? -15.900 4.067 2.521 1.00 91.94 93 PHE A CA 1
ATOM 751 C C . PHE A 1 93 ? -14.588 3.742 3.241 1.00 91.94 93 PHE A C 1
ATOM 753 O O . PHE A 1 93 ? -13.764 3.015 2.696 1.00 91.94 93 PHE A O 1
ATOM 760 N N . VAL A 1 94 ? -14.394 4.212 4.478 1.00 92.81 94 VAL A N 1
ATOM 761 C CA . VAL A 1 94 ? -13.142 3.946 5.210 1.00 92.81 94 VAL A CA 1
ATOM 762 C C . VAL A 1 94 ? -12.959 2.471 5.556 1.00 92.81 94 VAL A C 1
ATOM 764 O O . VAL A 1 94 ? -11.838 1.976 5.474 1.00 92.81 94 VAL A O 1
ATOM 767 N N . VAL A 1 95 ? -14.036 1.744 5.872 1.00 92.44 95 VAL A N 1
ATOM 768 C CA . VAL A 1 95 ? -13.980 0.287 6.089 1.00 92.44 95 VAL A CA 1
ATOM 769 C C . VAL A 1 95 ? -13.568 -0.430 4.804 1.00 92.44 95 VAL A C 1
ATOM 771 O O . VAL A 1 95 ? -12.725 -1.329 4.838 1.00 92.44 95 VAL A O 1
ATOM 774 N N . GLN A 1 96 ? -14.116 -0.014 3.663 1.00 92.75 96 GLN A N 1
ATOM 775 C CA . GLN A 1 96 ? -13.754 -0.585 2.373 1.00 92.75 96 GLN A CA 1
ATOM 776 C C . GLN A 1 96 ? -12.292 -0.312 1.997 1.00 92.75 96 GLN A C 1
ATOM 778 O O . GLN A 1 96 ? -11.582 -1.235 1.596 1.00 92.75 96 GLN A O 1
ATOM 783 N N . ILE A 1 97 ? -11.834 0.932 2.151 1.00 94.31 97 ILE A N 1
ATOM 784 C CA . ILE A 1 97 ? -10.444 1.313 1.883 1.00 94.31 97 ILE A CA 1
ATOM 785 C C . ILE A 1 97 ? -9.486 0.564 2.809 1.00 94.31 97 ILE A C 1
ATOM 787 O O . ILE A 1 97 ? -8.469 0.055 2.347 1.00 94.31 97 ILE A O 1
ATOM 791 N N . PHE A 1 98 ? -9.828 0.422 4.090 1.00 94.50 98 PHE A N 1
ATOM 792 C CA . PHE A 1 98 ? -9.014 -0.338 5.033 1.00 94.50 98 PHE A CA 1
ATOM 793 C C . PHE A 1 98 ? -8.877 -1.809 4.648 1.00 94.50 98 PHE A C 1
ATOM 795 O O . PHE A 1 98 ? -7.778 -2.347 4.727 1.00 94.50 98 PHE A O 1
ATOM 802 N N . LYS A 1 99 ? -9.953 -2.456 4.185 1.00 93.19 99 LYS A N 1
ATOM 803 C CA . LYS A 1 99 ? -9.876 -3.846 3.719 1.00 93.19 99 LYS A CA 1
ATOM 804 C C . LYS A 1 99 ? -8.857 -3.998 2.583 1.00 93.19 99 LYS A C 1
ATOM 806 O O . LYS A 1 99 ? -8.038 -4.906 2.621 1.00 93.19 99 LYS A O 1
ATOM 811 N N . GLN A 1 100 ? -8.875 -3.086 1.610 1.00 94.25 100 GLN A N 1
ATOM 812 C CA . GLN A 1 100 ? -7.905 -3.086 0.508 1.00 94.25 100 GLN A CA 1
ATOM 813 C C . GLN A 1 100 ? -6.479 -2.754 0.980 1.00 94.25 100 GLN A C 1
ATOM 815 O O . GLN A 1 100 ? -5.525 -3.376 0.524 1.00 94.25 100 GLN A O 1
ATOM 820 N N . MET A 1 101 ? -6.327 -1.806 1.914 1.00 94.88 101 MET A N 1
ATOM 821 C CA . MET A 1 101 ? -5.041 -1.471 2.540 1.00 94.88 101 MET A CA 1
ATOM 822 C C . MET A 1 101 ? -4.432 -2.683 3.256 1.00 94.88 101 MET A C 1
ATOM 824 O O . MET A 1 101 ? -3.239 -2.941 3.113 1.00 94.88 101 MET A O 1
ATOM 828 N N . GLU A 1 102 ? -5.242 -3.426 4.012 1.00 94.38 102 GLU A N 1
ATOM 829 C CA . GLU A 1 102 ? -4.812 -4.637 4.708 1.00 94.38 102 GLU A CA 1
ATOM 830 C C . GLU A 1 102 ? -4.426 -5.745 3.725 1.00 94.38 102 GLU A C 1
ATOM 832 O O . GLU A 1 102 ? -3.332 -6.290 3.841 1.00 94.38 102 GLU A O 1
ATOM 837 N N . GLU A 1 103 ? -5.274 -6.045 2.739 1.00 93.44 103 GLU A N 1
ATOM 838 C CA . GLU A 1 103 ? -4.982 -7.054 1.711 1.00 93.44 103 GLU A CA 1
ATOM 839 C C . GLU A 1 103 ? -3.669 -6.745 0.975 1.00 93.44 103 GLU A C 1
ATOM 841 O O . GLU A 1 103 ? -2.811 -7.619 0.842 1.00 93.44 103 GLU A O 1
ATOM 846 N N . LEU A 1 104 ? -3.464 -5.485 0.573 1.00 94.38 104 LEU A N 1
ATOM 847 C CA . LEU A 1 104 ? -2.220 -5.041 -0.053 1.00 94.38 104 LEU A CA 1
ATOM 848 C C . LEU A 1 104 ? -1.017 -5.228 0.880 1.00 94.38 104 LEU A C 1
ATOM 850 O O . LEU A 1 104 ? 0.030 -5.717 0.455 1.00 94.38 104 LEU A O 1
ATOM 854 N N . TYR A 1 105 ? -1.148 -4.848 2.152 1.00 94.69 105 TYR A N 1
ATOM 855 C CA . TYR A 1 105 ? -0.050 -4.965 3.105 1.00 94.69 105 TYR A CA 1
ATOM 856 C C . TYR A 1 105 ? 0.349 -6.420 3.372 1.00 94.69 105 TYR A C 1
ATOM 858 O O . TYR A 1 105 ? 1.542 -6.706 3.425 1.00 94.69 105 TYR A O 1
ATOM 866 N N . VAL A 1 106 ? -0.611 -7.344 3.473 1.00 93.50 106 VAL A N 1
ATOM 867 C CA . VAL A 1 106 ? -0.332 -8.779 3.670 1.00 93.50 106 VAL A CA 1
ATOM 868 C C . VAL A 1 106 ? 0.508 -9.350 2.528 1.00 93.50 106 VAL A C 1
ATOM 870 O O . VAL A 1 106 ? 1.447 -10.111 2.763 1.00 93.50 106 VAL A O 1
ATOM 873 N N . GLU A 1 107 ? 0.229 -8.956 1.286 1.00 92.06 107 GLU A N 1
ATOM 874 C CA . GLU A 1 107 ? 1.060 -9.354 0.145 1.00 92.06 107 GLU A CA 1
ATOM 875 C C . GLU A 1 107 ? 2.463 -8.732 0.209 1.00 92.06 107 GLU A C 1
ATOM 877 O O . GLU A 1 107 ? 3.458 -9.401 -0.084 1.00 92.06 107 GLU A O 1
ATOM 882 N N . LEU A 1 108 ? 2.569 -7.473 0.646 1.00 91.25 108 LEU A N 1
ATOM 883 C CA . LEU A 1 108 ? 3.850 -6.776 0.786 1.00 91.25 108 LEU A CA 1
ATOM 884 C C . LEU A 1 108 ? 4.701 -7.302 1.953 1.00 91.25 108 LEU A C 1
ATOM 886 O O . LEU A 1 108 ? 5.931 -7.287 1.866 1.00 91.25 108 LEU A O 1
ATOM 890 N N . GLU A 1 109 ? 4.081 -7.804 3.022 1.00 90.88 109 GLU A N 1
ATOM 891 C CA . GLU A 1 109 ? 4.781 -8.361 4.184 1.00 90.88 109 GLU A CA 1
ATOM 892 C C . GLU A 1 109 ? 5.646 -9.569 3.800 1.00 90.88 109 GLU A C 1
ATOM 894 O O . GLU A 1 109 ? 6.741 -9.739 4.339 1.00 90.88 109 GLU A O 1
ATOM 899 N N . ARG A 1 110 ? 5.236 -10.350 2.792 1.00 87.62 110 ARG A N 1
ATOM 900 C CA . ARG A 1 110 ? 6.008 -11.496 2.275 1.00 87.62 110 ARG A CA 1
ATOM 901 C C . ARG A 1 110 ? 7.409 -11.098 1.809 1.00 87.62 110 ARG A C 1
ATOM 903 O O . ARG A 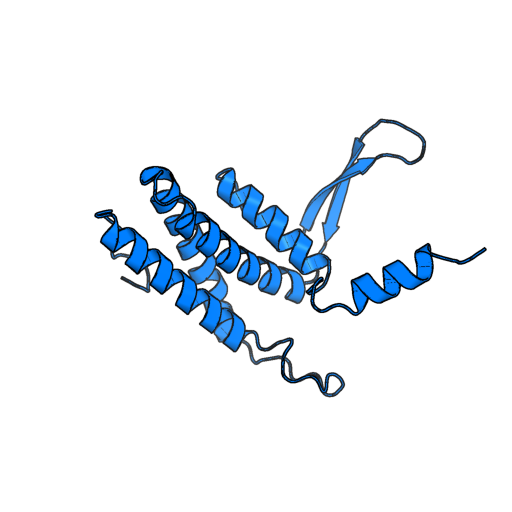1 110 ? 8.347 -11.885 1.896 1.00 87.62 110 ARG A O 1
ATOM 910 N N . PHE A 1 111 ? 7.593 -9.852 1.367 1.00 83.94 111 PHE A N 1
ATOM 911 C CA . PHE A 1 111 ? 8.899 -9.362 0.928 1.00 83.94 111 PHE A CA 1
ATOM 912 C C . PHE A 1 111 ? 9.881 -9.097 2.081 1.00 83.94 111 PHE A C 1
ATOM 914 O O . PHE A 1 111 ? 11.052 -8.803 1.839 1.00 83.94 111 PHE A O 1
ATOM 921 N N . ARG A 1 112 ? 9.445 -9.244 3.337 1.00 80.81 112 ARG A N 1
ATOM 922 C CA . ARG A 1 112 ? 10.294 -9.127 4.530 1.00 80.81 112 ARG A CA 1
ATOM 923 C C . ARG A 1 112 ? 11.368 -10.210 4.615 1.00 80.81 112 ARG A C 1
ATOM 925 O O . ARG A 1 112 ? 12.379 -10.001 5.285 1.00 80.81 112 ARG A O 1
ATOM 932 N N . GLU A 1 113 ? 11.157 -11.345 3.951 1.00 75.69 113 GLU A N 1
ATOM 933 C CA . GLU A 1 113 ? 12.125 -12.446 3.878 1.00 75.69 113 GLU A CA 1
ATOM 934 C C . GLU A 1 113 ? 13.373 -12.076 3.063 1.00 75.69 113 GLU A C 1
ATOM 936 O O . GLU A 1 113 ? 14.442 -12.659 3.257 1.00 75.69 113 GLU A O 1
ATOM 941 N N . PHE A 1 114 ? 13.275 -11.078 2.176 1.00 72.69 114 PHE A N 1
ATOM 942 C CA . PHE A 1 114 ? 14.410 -10.648 1.370 1.00 72.69 114 PHE A CA 1
ATOM 943 C C . PHE A 1 114 ? 15.379 -9.777 2.183 1.00 72.69 114 PHE A C 1
ATOM 945 O O . PHE A 1 114 ? 14.964 -8.862 2.902 1.00 72.69 114 PHE A O 1
ATOM 952 N N . PRO A 1 115 ? 16.700 -10.002 2.057 1.00 64.12 115 PRO A N 1
ATOM 953 C CA . PRO A 1 115 ? 17.683 -9.159 2.716 1.00 64.12 115 PRO A CA 1
ATOM 954 C C . PRO A 1 115 ? 17.645 -7.742 2.135 1.00 64.12 115 PRO A C 1
ATOM 956 O O . PRO A 1 115 ? 17.515 -7.549 0.926 1.00 64.12 115 PRO A O 1
ATOM 959 N N . ASN A 1 116 ? 17.843 -6.736 2.990 1.00 64.81 116 ASN A N 1
ATOM 960 C CA . ASN A 1 116 ? 18.055 -5.371 2.515 1.00 64.81 116 ASN A CA 1
ATOM 961 C C . ASN A 1 116 ? 19.269 -5.329 1.581 1.00 64.81 116 ASN A C 1
ATOM 963 O O . ASN A 1 116 ? 20.341 -5.850 1.915 1.00 64.81 116 ASN A O 1
ATOM 967 N N . ARG A 1 117 ? 19.122 -4.662 0.435 1.00 55.06 117 ARG A N 1
ATOM 968 C CA . ARG A 1 117 ? 20.228 -4.449 -0.495 1.00 55.06 117 ARG A CA 1
ATOM 969 C C . ARG A 1 117 ? 21.292 -3.590 0.190 1.00 55.06 117 ARG A C 1
ATOM 971 O O . ARG A 1 117 ? 21.099 -2.401 0.414 1.00 55.06 117 ARG A O 1
ATOM 978 N N . LYS A 1 118 ? 22.437 -4.188 0.516 1.00 52.38 118 LYS A N 1
ATOM 979 C CA . LYS A 1 118 ? 23.640 -3.442 0.899 1.00 52.38 118 LYS A CA 1
ATOM 980 C C . LYS A 1 118 ? 24.304 -2.960 -0.387 1.00 52.38 118 LYS A C 1
ATOM 982 O O . LYS A 1 118 ? 25.101 -3.696 -0.956 1.00 52.38 118 LYS A O 1
ATOM 987 N N . ASP A 1 119 ? 23.946 -1.777 -0.885 1.00 50.16 119 ASP A N 1
ATOM 988 C CA . ASP A 1 119 ? 24.706 -1.165 -1.979 1.00 50.16 119 ASP A CA 1
ATOM 989 C C . ASP A 1 119 ? 25.986 -0.521 -1.408 1.00 50.16 119 ASP A C 1
ATOM 991 O O . ASP A 1 119 ? 25.890 0.454 -0.660 1.00 50.16 119 ASP A O 1
ATOM 995 N N . PRO A 1 120 ? 27.193 -1.025 -1.732 1.00 48.34 120 PRO A N 1
ATOM 996 C CA . PRO A 1 120 ? 28.442 -0.480 -1.197 1.00 48.34 120 PRO A CA 1
ATOM 997 C C . PRO A 1 120 ? 28.725 0.964 -1.640 1.00 48.34 120 PRO A C 1
ATOM 999 O O . PRO A 1 120 ? 29.568 1.634 -1.041 1.00 48.34 120 PRO A O 1
ATOM 1002 N N . LYS A 1 121 ? 28.065 1.443 -2.705 1.00 49.06 121 LYS A N 1
ATOM 1003 C CA . LYS A 1 121 ? 28.252 2.785 -3.275 1.00 49.06 121 LYS A CA 1
ATOM 1004 C C . LYS A 1 121 ? 27.284 3.817 -2.693 1.00 49.06 121 LYS A C 1
ATOM 1006 O O . LYS A 1 121 ? 27.541 5.013 -2.820 1.00 49.06 121 LYS A O 1
ATOM 1011 N N . ILE A 1 122 ? 26.214 3.388 -2.020 1.00 50.41 122 ILE A N 1
ATOM 1012 C CA . ILE A 1 122 ? 25.222 4.279 -1.405 1.00 50.41 122 ILE A CA 1
ATOM 1013 C C . ILE A 1 122 ? 25.538 4.409 0.090 1.00 50.41 122 ILE A C 1
ATOM 1015 O O . ILE A 1 122 ? 25.145 3.591 0.914 1.00 50.41 122 ILE A O 1
ATOM 1019 N N . LYS A 1 123 ? 26.271 5.468 0.459 1.00 46.38 123 LYS A N 1
ATOM 1020 C CA . LYS A 1 123 ? 26.656 5.771 1.857 1.00 46.38 123 LYS A CA 1
ATOM 1021 C C . LYS A 1 123 ? 25.553 6.455 2.682 1.00 46.38 123 LYS A C 1
ATOM 1023 O O . LYS A 1 123 ? 25.815 6.928 3.787 1.00 46.38 123 LYS A O 1
ATOM 1028 N N . ILE A 1 124 ? 24.333 6.552 2.159 1.00 48.84 124 ILE A N 1
ATOM 1029 C CA . ILE A 1 124 ? 23.228 7.264 2.807 1.00 48.84 124 ILE A CA 1
ATOM 1030 C C . ILE A 1 124 ? 22.393 6.240 3.578 1.00 48.84 124 ILE A C 1
ATOM 1032 O O . ILE A 1 124 ? 21.802 5.348 2.983 1.00 48.84 124 ILE A O 1
ATOM 1036 N N . LYS A 1 125 ? 22.332 6.374 4.907 1.00 46.44 125 LYS A N 1
ATOM 1037 C CA . LYS A 1 125 ? 21.666 5.429 5.827 1.00 46.44 125 LYS A CA 1
ATOM 1038 C C . LYS A 1 125 ? 20.157 5.215 5.580 1.00 46.44 125 LYS A C 1
ATOM 1040 O O . LYS A 1 125 ? 19.587 4.317 6.189 1.00 46.44 125 LYS A O 1
ATOM 1045 N N . ASN A 1 126 ? 19.515 6.021 4.727 1.00 47.75 126 ASN A N 1
ATOM 1046 C CA . ASN A 1 126 ? 18.067 6.253 4.788 1.00 47.75 126 ASN A CA 1
ATOM 1047 C C . ASN A 1 126 ? 17.251 5.830 3.556 1.00 47.75 126 ASN A C 1
ATOM 1049 O O . ASN A 1 126 ? 16.030 5.916 3.616 1.00 47.75 126 ASN A O 1
ATOM 1053 N N . TYR A 1 127 ? 17.858 5.336 2.476 1.00 48.03 127 TYR A N 1
ATOM 1054 C CA . TYR A 1 127 ? 17.104 4.829 1.322 1.00 48.03 127 TYR A CA 1
ATOM 1055 C C . TYR A 1 127 ? 17.513 3.379 1.049 1.00 48.03 127 TYR A C 1
ATOM 1057 O O . TYR A 1 127 ? 18.702 3.087 0.986 1.00 48.03 127 TYR A O 1
ATOM 1065 N N . ALA A 1 128 ? 16.520 2.490 0.926 1.00 55.81 128 ALA A N 1
ATOM 1066 C CA . ALA A 1 128 ? 16.624 1.034 0.718 1.00 55.81 128 ALA A CA 1
ATOM 1067 C C . ALA A 1 128 ? 16.681 0.119 1.965 1.00 55.81 128 ALA A C 1
ATOM 1069 O O . ALA A 1 128 ? 17.279 -0.957 1.928 1.00 55.81 128 ALA A O 1
ATOM 1070 N N . ASN A 1 129 ? 15.996 0.470 3.062 1.00 74.44 129 ASN A N 1
ATOM 1071 C CA . ASN A 1 129 ? 15.659 -0.525 4.090 1.00 74.44 129 ASN A CA 1
ATOM 1072 C C . ASN A 1 129 ? 14.212 -1.000 3.891 1.00 74.44 129 ASN A C 1
ATOM 1074 O O . ASN A 1 129 ? 13.281 -0.477 4.503 1.00 74.44 129 ASN A O 1
ATOM 1078 N N . LEU A 1 130 ? 14.045 -1.971 2.989 1.00 79.62 130 LEU A N 1
ATOM 1079 C CA . LEU A 1 130 ? 12.763 -2.605 2.673 1.00 79.62 130 LEU A CA 1
ATOM 1080 C C . LEU A 1 130 ? 12.059 -3.080 3.947 1.00 79.62 130 LEU A C 1
ATOM 1082 O O . LEU A 1 130 ? 10.886 -2.782 4.145 1.00 79.62 130 LEU A O 1
ATOM 1086 N N . LYS A 1 131 ? 12.801 -3.721 4.858 1.00 84.06 131 LYS A N 1
ATOM 1087 C CA . LYS A 1 131 ? 12.261 -4.174 6.144 1.00 84.06 131 LYS A CA 1
ATOM 1088 C C . LYS A 1 131 ? 11.710 -3.020 6.983 1.00 84.06 131 LYS A C 1
ATOM 1090 O O . LYS A 1 131 ? 10.582 -3.097 7.447 1.00 84.06 131 LYS A O 1
ATOM 1095 N N . TYR A 1 132 ? 12.469 -1.936 7.128 1.00 84.50 132 TYR A N 1
ATOM 1096 C CA . TYR A 1 132 ? 12.019 -0.751 7.864 1.00 84.50 132 TYR A CA 1
ATOM 1097 C C . TYR A 1 132 ? 10.753 -0.144 7.251 1.00 84.50 132 TYR A C 1
ATOM 1099 O O . TYR A 1 132 ? 9.845 0.243 7.979 1.00 84.50 132 TYR A O 1
ATOM 1107 N N . ARG A 1 133 ? 10.666 -0.083 5.919 1.00 86.00 133 ARG A N 1
ATOM 1108 C CA . ARG A 1 133 ? 9.486 0.441 5.220 1.00 86.00 133 ARG A CA 1
ATOM 1109 C C . ARG A 1 133 ? 8.265 -0.463 5.410 1.00 86.00 133 ARG A C 1
ATOM 1111 O O . ARG A 1 133 ? 7.201 0.053 5.731 1.00 86.00 133 ARG A O 1
ATOM 1118 N N . ILE A 1 134 ? 8.432 -1.785 5.326 1.00 89.19 134 ILE A N 1
ATOM 1119 C CA . ILE A 1 134 ? 7.385 -2.764 5.673 1.00 89.19 134 ILE A CA 1
ATOM 1120 C C . ILE A 1 134 ? 6.927 -2.583 7.129 1.00 89.19 134 ILE A C 1
ATOM 1122 O O . ILE A 1 134 ? 5.727 -2.597 7.395 1.00 89.19 134 ILE A O 1
ATOM 1126 N N . ASP A 1 135 ? 7.856 -2.364 8.065 1.00 89.62 135 ASP A N 1
ATOM 1127 C CA . ASP A 1 135 ? 7.530 -2.134 9.478 1.00 89.62 135 ASP A CA 1
ATOM 1128 C C . ASP A 1 135 ? 6.724 -0.830 9.673 1.00 89.62 135 ASP A C 1
ATOM 1130 O O . ASP A 1 135 ? 5.760 -0.807 10.441 1.00 89.62 135 ASP A O 1
ATOM 1134 N N . GLN A 1 136 ? 7.069 0.251 8.957 1.00 89.75 136 GLN A N 1
ATOM 1135 C CA . GLN A 1 136 ? 6.298 1.503 8.987 1.00 89.75 136 GLN A CA 1
ATOM 1136 C C . GLN A 1 136 ? 4.871 1.309 8.451 1.00 89.75 136 GLN A C 1
ATOM 1138 O O . GLN A 1 136 ? 3.918 1.750 9.099 1.00 89.75 136 GLN A O 1
ATOM 1143 N N . CYS A 1 137 ? 4.716 0.613 7.320 1.00 92.38 137 CYS A N 1
ATOM 1144 C CA . CYS A 1 137 ? 3.408 0.280 6.751 1.00 92.38 137 CYS A CA 1
ATOM 1145 C C . CYS A 1 137 ? 2.570 -0.571 7.715 1.00 92.38 137 CYS A C 1
ATOM 1147 O O . CYS A 1 137 ? 1.394 -0.279 7.923 1.00 92.38 137 CYS A O 1
ATOM 1149 N N . GLY A 1 138 ? 3.178 -1.553 8.387 1.00 92.31 138 GLY A N 1
ATOM 1150 C CA . GLY A 1 138 ? 2.497 -2.346 9.414 1.00 92.31 138 GLY A CA 1
ATOM 1151 C C . GLY A 1 138 ? 1.985 -1.499 10.569 1.00 92.31 138 GLY A C 1
ATOM 1152 O O . GLY A 1 138 ? 0.822 -1.601 10.957 1.00 92.31 138 GLY A O 1
ATOM 1153 N N . GLY A 1 139 ? 2.813 -0.574 11.060 1.00 93.19 139 GLY A N 1
ATOM 1154 C CA . GLY A 1 139 ? 2.386 0.397 12.065 1.00 93.19 139 GLY A CA 1
ATOM 1155 C C . GLY A 1 139 ? 1.211 1.270 11.605 1.00 93.19 139 GLY A C 1
ATOM 1156 O O . GLY A 1 139 ? 0.353 1.614 12.417 1.00 93.19 139 GLY A O 1
ATOM 1157 N N . GLN A 1 140 ? 1.134 1.618 10.318 1.00 91.94 140 GLN A N 1
ATOM 1158 C CA . GLN A 1 140 ? -0.004 2.356 9.758 1.00 91.94 140 GLN A CA 1
ATOM 1159 C C . GLN A 1 140 ? -1.271 1.499 9.675 1.00 91.94 140 GLN A C 1
ATOM 1161 O O . GLN A 1 140 ? -2.330 1.984 10.066 1.00 91.94 140 GLN A O 1
ATOM 1166 N N . VAL A 1 141 ? -1.180 0.238 9.238 1.00 94.75 141 VAL A N 1
ATOM 1167 C CA . VAL A 1 141 ? -2.329 -0.689 9.215 1.00 94.75 141 VAL A CA 1
ATOM 1168 C C . VAL A 1 141 ? -2.922 -0.854 10.615 1.00 94.75 141 VAL A C 1
ATOM 1170 O O . VAL A 1 141 ? -4.136 -0.729 10.782 1.00 94.75 141 VAL A O 1
ATOM 1173 N N . VAL A 1 142 ? -2.083 -1.041 11.640 1.00 93.88 142 VAL A N 1
ATOM 1174 C CA . VAL A 1 142 ? -2.545 -1.146 13.037 1.00 93.88 142 VAL A CA 1
ATOM 1175 C C . VAL A 1 142 ? -3.263 0.130 13.483 1.00 93.88 142 VAL A C 1
ATOM 1177 O O . VAL A 1 142 ? -4.383 0.059 13.988 1.00 93.88 142 VAL A O 1
ATOM 1180 N N . LYS A 1 143 ? -2.682 1.310 13.232 1.00 93.44 143 LYS A N 1
ATOM 1181 C CA . LYS A 1 143 ? -3.311 2.598 13.581 1.00 93.44 143 LYS A CA 1
ATOM 1182 C C . LYS A 1 143 ? -4.651 2.807 12.871 1.00 93.44 143 LYS A C 1
ATOM 1184 O O . LYS A 1 143 ? -5.607 3.259 13.500 1.00 93.44 143 LYS A O 1
ATOM 1189 N N . SER A 1 144 ? -4.744 2.463 11.586 1.00 93.69 144 SER A N 1
ATOM 1190 C CA . SER A 1 144 ? -5.997 2.548 10.824 1.00 93.69 144 SER A CA 1
ATOM 1191 C C . SER A 1 144 ? -7.065 1.607 11.389 1.00 93.69 144 SER A C 1
ATOM 1193 O O . SER A 1 144 ? -8.224 2.001 11.522 1.00 93.69 144 SER A O 1
ATOM 1195 N N . ARG A 1 145 ? -6.681 0.389 11.795 1.00 92.44 145 ARG A N 1
ATOM 1196 C CA . ARG A 1 145 ? -7.576 -0.577 12.452 1.00 92.44 145 ARG A CA 1
ATOM 1197 C C . ARG A 1 145 ? -8.105 -0.043 13.782 1.00 92.44 145 ARG A C 1
ATOM 1199 O O . ARG A 1 145 ? -9.308 -0.091 14.032 1.00 92.44 145 ARG A O 1
ATOM 1206 N N . GLU A 1 146 ? -7.227 0.492 14.628 1.00 91.62 146 GLU A N 1
ATOM 1207 C CA . GLU A 1 146 ? -7.613 1.100 15.908 1.00 91.62 146 GLU A CA 1
ATOM 1208 C C . GLU A 1 146 ? -8.581 2.272 15.716 1.00 91.62 146 GLU A C 1
ATOM 1210 O O . GLU A 1 146 ? -9.564 2.397 16.451 1.00 91.62 146 GLU A O 1
ATOM 1215 N N . LEU A 1 147 ? -8.326 3.121 14.715 1.00 91.00 147 LEU A N 1
ATOM 1216 C CA . LEU A 1 147 ? -9.195 4.243 14.373 1.00 91.00 147 LEU A CA 1
ATOM 1217 C C . LEU A 1 147 ? -10.598 3.764 13.981 1.00 91.00 147 LEU A C 1
ATOM 1219 O O . LEU A 1 147 ? -11.592 4.256 14.510 1.00 91.00 147 LEU A O 1
ATOM 1223 N N . LEU A 1 148 ? -10.682 2.762 13.110 1.00 89.12 148 LEU A N 1
ATOM 1224 C CA . LEU A 1 148 ? -11.949 2.153 12.712 1.00 89.12 148 LEU A CA 1
ATOM 1225 C C . LEU A 1 148 ? -12.693 1.499 13.889 1.00 89.12 148 LEU A C 1
ATOM 1227 O O . LEU A 1 148 ? -13.923 1.586 13.962 1.00 89.12 148 LEU A O 1
ATOM 1231 N N . GLY A 1 149 ? -11.969 0.895 14.835 1.00 87.06 149 GLY A N 1
ATOM 1232 C CA . GLY A 1 149 ? -12.548 0.371 16.075 1.00 87.06 149 GLY A CA 1
ATOM 1233 C C . GLY A 1 149 ? -13.197 1.467 16.927 1.00 87.06 149 GLY A C 1
ATOM 1234 O O . GLY A 1 149 ? -14.312 1.288 17.416 1.00 87.06 149 GLY A O 1
ATOM 1235 N N . LYS A 1 150 ? -12.553 2.638 17.039 1.00 87.38 150 LYS A N 1
ATOM 1236 C CA . LYS A 1 150 ? -13.111 3.816 17.737 1.00 87.38 150 LYS A CA 1
ATOM 1237 C C . LYS A 1 150 ? -14.358 4.377 17.053 1.00 87.38 150 LYS A C 1
ATOM 1239 O O . LYS A 1 150 ? -15.235 4.894 17.736 1.00 87.38 150 LYS A O 1
ATOM 1244 N N . LEU A 1 151 ? -14.466 4.234 15.732 1.00 84.56 151 LEU A N 1
ATOM 1245 C CA . LEU A 1 151 ? -15.659 4.602 14.961 1.00 84.56 151 LEU A CA 1
ATOM 1246 C C . LEU A 1 151 ? -16.822 3.601 15.122 1.00 84.56 151 LEU A C 1
ATOM 1248 O O . LEU A 1 151 ? -17.857 3.760 14.480 1.00 84.56 151 LEU A O 1
ATOM 1252 N N . GLY A 1 152 ? -16.672 2.560 15.953 1.00 78.06 152 GLY A N 1
ATOM 1253 C CA . GLY A 1 152 ? -17.711 1.554 16.193 1.00 78.06 152 GLY A CA 1
ATOM 1254 C C . GLY A 1 152 ? -17.926 0.598 15.018 1.00 78.06 152 GLY A C 1
ATOM 1255 O O . GLY A 1 152 ? -18.953 -0.079 14.946 1.00 78.06 152 GLY A O 1
ATOM 1256 N N . THR A 1 153 ? -16.976 0.534 14.080 1.00 74.81 153 THR A N 1
ATOM 1257 C CA . THR A 1 153 ? -17.102 -0.318 12.894 1.00 74.81 153 THR A CA 1
ATOM 1258 C C . THR A 1 153 ? -16.774 -1.773 13.216 1.00 74.81 153 THR A C 1
ATOM 1260 O O . THR A 1 153 ? -15.838 -2.081 13.957 1.00 74.81 153 THR A O 1
ATOM 1263 N N . ARG A 1 154 ? -17.547 -2.705 12.647 1.00 66.62 154 ARG A N 1
ATOM 1264 C CA . ARG A 1 154 ? -17.239 -4.138 12.722 1.00 66.62 154 ARG A CA 1
ATOM 1265 C C . ARG A 1 154 ? -16.148 -4.465 11.707 1.00 66.62 154 ARG A C 1
ATOM 1267 O O . ARG A 1 154 ? -16.447 -4.774 10.558 1.00 66.62 154 ARG A O 1
ATOM 1274 N N . ILE A 1 155 ? -14.892 -4.406 12.131 1.00 64.69 155 ILE A N 1
ATOM 1275 C CA . ILE A 1 155 ? -13.774 -4.903 11.326 1.00 64.69 155 ILE A CA 1
ATOM 1276 C C . ILE A 1 155 ? -13.688 -6.426 11.517 1.00 64.69 155 ILE A C 1
ATOM 1278 O O . ILE A 1 155 ? -13.639 -6.885 12.663 1.00 64.69 155 ILE A O 1
ATOM 1282 N N . PRO A 1 156 ? -13.669 -7.235 10.442 1.00 56.88 156 PRO A N 1
ATOM 1283 C CA . PRO A 1 156 ? -13.448 -8.672 10.555 1.00 56.88 156 PRO A CA 1
ATOM 1284 C C . PRO A 1 156 ? -12.115 -8.973 11.262 1.00 56.88 156 PRO A C 1
ATOM 1286 O O . PRO A 1 156 ? -11.072 -8.414 10.921 1.00 56.88 156 PRO A O 1
ATOM 1289 N N . LYS A 1 157 ? -12.142 -9.886 12.239 1.00 56.53 157 LYS A N 1
ATOM 1290 C CA . LYS A 1 157 ? -10.956 -10.344 12.990 1.00 56.53 157 LYS A CA 1
ATOM 1291 C C . LYS A 1 157 ? -10.124 -11.405 12.251 1.00 56.53 157 LYS A C 1
ATOM 1293 O O . LYS A 1 157 ? -9.265 -12.030 12.848 1.00 56.53 157 LYS A O 1
ATOM 1298 N N . HIS A 1 158 ? -10.407 -11.676 10.979 1.00 52.06 158 HIS A N 1
ATOM 1299 C CA . HIS A 1 158 ? -9.828 -12.824 10.266 1.00 52.06 158 HIS A CA 1
ATOM 1300 C C . HIS A 1 158 ? -8.607 -12.481 9.394 1.00 52.06 158 HIS A C 1
ATOM 1302 O O . HIS A 1 158 ? -8.174 -13.321 8.612 1.00 52.06 158 HIS A O 1
ATOM 1308 N N . GLY A 1 159 ? -8.053 -11.272 9.519 1.00 51.56 159 GLY A N 1
ATOM 1309 C CA . GLY A 1 159 ? -6.751 -10.923 8.937 1.00 51.56 159 GLY A CA 1
ATOM 1310 C C . GLY A 1 15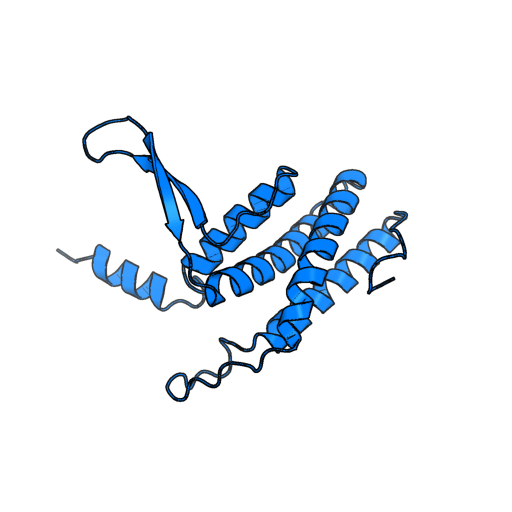9 ? -5.594 -11.310 9.872 1.00 51.56 159 GLY A C 1
ATOM 1311 O O . GLY A 1 159 ? -5.832 -11.538 11.057 1.00 51.56 159 GLY A O 1
ATOM 1312 N N . PRO A 1 160 ? -4.336 -11.343 9.395 1.00 49.06 160 PRO A N 1
ATOM 1313 C CA . PRO A 1 160 ? -3.166 -11.674 10.223 1.00 49.06 160 PRO A CA 1
ATOM 1314 C C . PRO A 1 160 ? -2.900 -10.681 11.375 1.00 49.06 160 PRO A C 1
ATOM 1316 O O . PRO A 1 160 ? -2.045 -10.942 12.216 1.00 49.06 160 PRO A O 1
ATOM 1319 N N . TYR A 1 161 ? -3.654 -9.577 11.442 1.00 51.38 161 TYR A N 1
ATOM 1320 C CA . TYR A 1 161 ? -3.613 -8.560 12.502 1.00 51.38 161 TYR A CA 1
ATOM 1321 C C . TYR A 1 161 ? -4.929 -8.466 13.309 1.00 51.38 161 TYR A C 1
ATOM 1323 O O . TYR A 1 161 ? -5.278 -7.388 13.801 1.00 51.38 161 TYR A O 1
ATOM 1331 N N . GLY A 1 162 ? -5.701 -9.560 13.368 1.00 46.22 162 GLY A N 1
ATOM 1332 C CA . GLY A 1 162 ? -6.972 -9.687 14.101 1.00 46.22 162 GLY A CA 1
ATOM 1333 C C . GLY A 1 162 ? -6.870 -10.272 15.505 1.00 46.22 162 GLY A C 1
ATOM 1334 O O . GLY A 1 162 ? -5.838 -10.896 15.828 1.00 46.22 162 GLY A O 1
#

Foldseek 3Di:
DDPPVVVVVVCCVPDPPCPDVLLQVLLVQQLVCLLVVHDRDDQWAWDWDADPPDNDTDIDTHRGDPVSNLNSLLVNLVVLLVVLVVPLVPLVSSLSSLVVSLVSLVVSVVCLPDDFDPDVPDPDPPPTPSNVSSVVSVVSSVVSVVSSVVSVDDRDPPGPND

Secondary structure (DSSP, 8-state):
---HHHHHHHHHHHSTT-S-HHHHHHHHHHHHHHHTT-PPP-SEEEEEEEPTT-SPEEEEEEE--HHHHHHHHHHHHHHHHHHHHHTTT-HHHHHHHHHHHHHHHHHHHGGGGSPP---TT---TTS--HHHHHHHHHHHHHHHHHHHHHTT----TTSTT-

Sequence (162 aa):
KEDYGRFWRQDLITSSLFAIPEQEIVETFALFAILKQVEVPTRIIPFRIKDSDSYVKKKATLKVSGEAYIFGLLDCVGELGRIIHDSQNRTEFVVQIFKQMEELYVELERFREFPNRKDPKIKIKNYANLKYRIDQCGGQVVKSRELLGKLGTRIPKHGPYG

Radius of gyration: 18.59 Å; chains: 1; bounding box: 47×46×52 Å

Organism: NCBI:txid408172

InterPro domains:
  IPR036081 Translin superfamily [SSF74784] (21-116)

pLDDT: mean 78.26, std 18.53, range [37.5, 96.06]